Protein AF-A0A0D2KKS6-F1 (afdb_monomer)

Organism: Hypholoma sublateritium (strain FD-334 SS-4) (NCBI:txid945553)

Nearest PDB structures (foldseek):
  2f1m-assembly2_D  TM=5.477E-01  e=7.951E-01  Escherichia coli
  2f1m-assembly1_A  TM=5.487E-01  e=7.130E-01  Escherichia coli
  2f1m-assembly2_C  TM=5.222E-01  e=6.752E-01  Escherichia coli
  2f1m-assembly1_B  TM=5.532E-01  e=1.164E+00  Escherichia coli
  2d4u-assembly1_A  TM=5.082E-01  e=2.008E+00  Escherichia coli

pLDDT: mean 76.37, std 16.07, range [29.59, 94.31]

Secondary structure (DSSP, 8-state):
--HHHHHHHT-HHHHHHHHHHHHHHHHHHHHHHHHHHHHHHHHHHHHHHH--SHHHHHHHHHHHHHHHHHHHHHHHHHHHHHHHHHHHT--TT-SSS----GGG-----TTSPPPTTGGG-PPPGGGGTTSPTT--HHHHHHHHHHHHHHHHHTSS--

Mean predicted aligned error: 10.77 Å

Radius of gyration: 19.42 Å; Cα contacts (8 Å, |Δi|>4): 101; chains: 1; bounding box: 43×40×55 Å

Solvent-accessible surface area (backbone atoms only — not comparable to full-atom values): 9289 Å² total; per-residue (Å²): 119,51,62,74,60,26,68,75,68,71,37,52,69,59,51,50,54,52,44,56,52,37,52,52,51,28,52,53,22,50,51,46,24,53,49,29,41,52,54,41,52,54,52,52,53,47,42,74,74,71,60,69,64,71,72,58,44,52,55,52,50,54,52,51,49,51,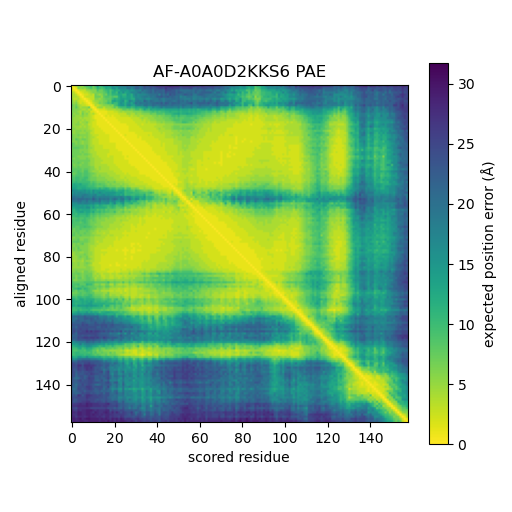37,51,48,47,31,50,53,21,48,52,51,24,54,53,32,48,56,51,36,44,44,64,67,49,61,85,83,34,91,72,72,56,88,85,55,82,93,48,80,61,71,75,66,81,88,53,82,84,52,98,71,49,88,78,64,73,66,46,70,79,80,49,66,81,58,72,85,89,60,50,80,63,57,48,48,50,52,53,48,48,54,56,48,57,56,56,63,66,74,71,68,133

Structure (mmCIF, N/CA/C/O backbone):
data_AF-A0A0D2KKS6-F1
#
_entry.id   AF-A0A0D2KKS6-F1
#
loop_
_atom_site.group_PDB
_atom_site.id
_atom_site.type_symbol
_atom_site.label_atom_id
_atom_site.label_alt_id
_atom_site.label_comp_id
_atom_site.label_asym_id
_atom_site.label_entity_id
_atom_site.label_seq_id
_atom_site.pdbx_PDB_ins_code
_atom_site.Cartn_x
_atom_site.Cartn_y
_atom_site.Cartn_z
_atom_site.occupancy
_atom_site.B_iso_or_equiv
_atom_site.auth_seq_id
_atom_site.auth_comp_id
_atom_site.auth_asym_id
_atom_site.auth_atom_id
_atom_site.pdbx_PDB_model_num
ATOM 1 N N . PHE A 1 1 ? -6.313 9.288 19.745 1.00 55.56 1 PHE A N 1
ATOM 2 C CA . PHE A 1 1 ? -7.723 9.136 20.158 1.00 55.56 1 PHE A CA 1
ATOM 3 C C . PHE A 1 1 ? -7.917 7.740 20.738 1.00 55.56 1 PHE A C 1
ATOM 5 O O . PHE A 1 1 ? -8.212 6.822 19.991 1.00 55.56 1 PHE A O 1
ATOM 12 N N . SER A 1 2 ? -7.672 7.533 22.035 1.00 64.25 2 SER A N 1
ATOM 13 C CA . SER A 1 2 ? -7.854 6.211 22.655 1.00 64.25 2 SER A CA 1
ATOM 14 C C . SER A 1 2 ? -9.285 6.036 23.176 1.00 64.25 2 SER A C 1
ATOM 16 O O . SER A 1 2 ? -9.986 7.010 23.458 1.00 64.25 2 SER A O 1
ATOM 18 N N . GLN A 1 3 ? -9.738 4.786 23.278 1.00 67.38 3 GLN A N 1
ATOM 19 C CA . GLN A 1 3 ? -11.083 4.421 23.749 1.00 67.38 3 GLN A CA 1
ATOM 20 C C . GLN A 1 3 ? -11.486 5.056 25.101 1.00 67.38 3 GLN A C 1
ATOM 22 O O . GLN A 1 3 ? -12.573 5.628 25.157 1.00 67.38 3 GLN A O 1
ATOM 27 N N . PRO A 1 4 ? -10.626 5.115 26.142 1.00 68.00 4 PRO A N 1
ATOM 28 C CA . PRO A 1 4 ? -11.002 5.690 27.441 1.00 68.00 4 PRO A CA 1
ATOM 29 C C . PRO A 1 4 ? -11.316 7.192 27.386 1.00 68.00 4 PRO A C 1
ATOM 31 O O . PRO A 1 4 ? -12.154 7.691 28.134 1.00 68.00 4 PRO A O 1
ATOM 34 N N . PHE A 1 5 ? -10.654 7.929 26.486 1.00 71.69 5 PHE A N 1
ATOM 35 C CA . PHE A 1 5 ? -10.919 9.353 26.293 1.00 71.69 5 PHE A CA 1
ATOM 36 C C . PHE A 1 5 ? -12.267 9.583 25.600 1.00 71.69 5 PHE A C 1
ATOM 38 O O . PHE A 1 5 ? -12.974 10.515 25.962 1.00 71.69 5 PHE A O 1
ATOM 45 N N . ARG A 1 6 ? -12.663 8.731 24.647 1.00 73.81 6 ARG A N 1
ATOM 46 C CA . ARG A 1 6 ? -13.936 8.892 23.921 1.00 73.81 6 ARG A CA 1
ATOM 47 C C . ARG A 1 6 ? -15.140 8.756 24.849 1.00 73.81 6 ARG A C 1
ATOM 49 O O . ARG A 1 6 ? -15.972 9.661 24.879 1.00 73.81 6 ARG A O 1
ATOM 56 N N . THR A 1 7 ? -15.133 7.730 25.695 1.00 70.56 7 THR A N 1
ATOM 57 C CA . THR A 1 7 ? -16.194 7.484 26.679 1.00 70.56 7 THR A CA 1
ATOM 58 C C . THR A 1 7 ? -16.287 8.604 27.717 1.00 70.56 7 THR A C 1
ATOM 60 O O . THR A 1 7 ? -17.381 9.014 28.092 1.00 70.56 7 THR A O 1
ATOM 63 N N . LYS A 1 8 ? -15.149 9.172 28.145 1.00 75.38 8 LYS A N 1
ATOM 64 C CA . LYS A 1 8 ? -15.126 10.291 29.104 1.00 75.38 8 LYS A CA 1
ATOM 65 C C . LYS A 1 8 ? -15.786 11.566 28.561 1.00 75.38 8 LYS A C 1
ATOM 67 O O . LYS A 1 8 ? -16.353 12.325 29.341 1.00 75.38 8 LYS A O 1
ATOM 72 N N . TYR A 1 9 ? -15.691 11.817 27.256 1.00 80.56 9 TYR A N 1
ATOM 73 C CA . TYR A 1 9 ? -16.184 13.047 26.622 1.00 80.56 9 TYR A CA 1
ATOM 74 C C . TYR A 1 9 ? -17.454 12.840 25.779 1.00 80.56 9 TYR A C 1
ATOM 76 O O . TYR A 1 9 ? -17.868 13.766 25.086 1.00 80.56 9 TYR A O 1
ATOM 84 N N . GLY A 1 10 ? -18.070 11.650 25.809 1.00 79.50 10 GLY A N 1
ATOM 85 C CA . GLY A 1 10 ? -19.245 11.331 24.986 1.00 79.50 10 GLY A CA 1
ATOM 86 C C . GLY A 1 10 ? -18.970 11.390 23.477 1.00 79.50 10 GLY A C 1
ATOM 87 O O . GLY A 1 10 ? -19.874 11.647 22.686 1.00 79.50 10 GLY A O 1
ATOM 88 N N . LEU A 1 11 ? -17.715 11.180 23.064 1.00 84.75 11 LEU A N 1
ATOM 89 C CA . LEU A 1 11 ? -17.264 11.270 21.668 1.00 84.75 11 LEU A CA 1
ATOM 90 C C . LEU A 1 11 ? -17.371 9.932 20.927 1.00 84.75 11 LEU A C 1
ATOM 92 O O . LEU A 1 11 ? -16.712 9.734 19.906 1.00 84.75 11 LEU A O 1
ATOM 96 N N . ASP A 1 12 ? -18.173 9.001 21.433 1.00 82.75 12 ASP A N 1
ATOM 97 C CA . ASP A 1 12 ? -18.270 7.647 20.889 1.00 82.75 12 ASP A CA 1
ATOM 98 C C . ASP A 1 12 ? -18.809 7.657 19.450 1.00 82.75 12 ASP A C 1
ATOM 100 O O . ASP A 1 12 ? -18.241 7.005 18.575 1.00 82.75 12 ASP A O 1
ATOM 104 N N . HIS A 1 13 ? -19.811 8.498 19.163 1.00 84.50 13 HIS A N 1
ATOM 105 C CA . HIS A 1 13 ? -20.343 8.678 17.807 1.00 84.50 13 HIS A CA 1
ATOM 106 C C . HIS A 1 13 ? -19.286 9.218 16.828 1.00 84.50 13 HIS A C 1
ATOM 108 O O . HIS A 1 13 ? -19.147 8.717 15.714 1.00 84.50 13 HIS A O 1
ATOM 114 N N . LEU A 1 14 ? -18.488 10.203 17.255 1.00 86.31 14 LEU A N 1
ATOM 115 C CA . LEU A 1 14 ? -17.387 10.731 16.444 1.00 86.31 14 LEU A CA 1
ATOM 116 C C . LEU A 1 14 ? -16.297 9.672 16.230 1.00 86.31 14 LEU A C 1
ATOM 118 O O . LEU A 1 14 ? -15.744 9.563 15.139 1.00 86.31 14 LEU A O 1
ATOM 122 N N . GLY A 1 15 ? -16.021 8.862 17.255 1.00 86.56 15 GLY A N 1
ATOM 123 C CA . GLY A 1 15 ? -15.105 7.731 17.166 1.00 86.56 15 GLY A CA 1
ATOM 124 C C . GLY A 1 15 ? -15.542 6.686 16.139 1.00 86.56 15 GLY A C 1
ATOM 125 O O . GLY A 1 15 ? -14.683 6.144 15.451 1.00 86.56 15 GLY A O 1
ATOM 126 N N . GLN A 1 16 ? -16.848 6.436 16.010 1.00 84.31 16 GLN A N 1
ATOM 127 C CA . GLN A 1 16 ? -17.387 5.517 15.006 1.00 84.31 16 GLN A CA 1
ATOM 128 C C . GLN A 1 16 ? -17.281 6.081 13.585 1.00 84.31 16 GLN A C 1
ATOM 130 O O . GLN A 1 16 ? -16.899 5.359 12.668 1.00 84.31 16 GLN A O 1
ATOM 135 N N . ILE A 1 17 ? -17.577 7.372 13.397 1.00 86.62 17 ILE A N 1
ATOM 136 C CA . ILE A 1 17 ? -17.407 8.036 12.093 1.00 86.62 17 ILE A CA 1
ATOM 137 C C . ILE A 1 17 ? -15.944 7.960 11.648 1.00 86.62 17 ILE A C 1
ATOM 139 O O . ILE A 1 17 ? -15.659 7.587 10.512 1.00 86.62 17 ILE A O 1
ATOM 143 N N . GLU A 1 18 ? -15.020 8.278 12.554 1.00 89.81 18 GLU A N 1
ATOM 144 C CA . GLU A 1 18 ? -13.586 8.208 12.281 1.00 89.81 18 GLU A CA 1
ATOM 145 C C . GLU A 1 18 ? -13.140 6.777 11.954 1.00 89.81 18 GLU A C 1
ATOM 147 O O . GLU A 1 18 ? -12.343 6.584 11.039 1.00 89.81 18 GLU A O 1
ATOM 152 N N . TYR A 1 19 ? -13.666 5.772 12.663 1.00 88.00 19 TYR A N 1
ATOM 153 C CA . TYR A 1 19 ? -13.381 4.367 12.369 1.00 88.00 19 TYR A CA 1
ATOM 154 C C .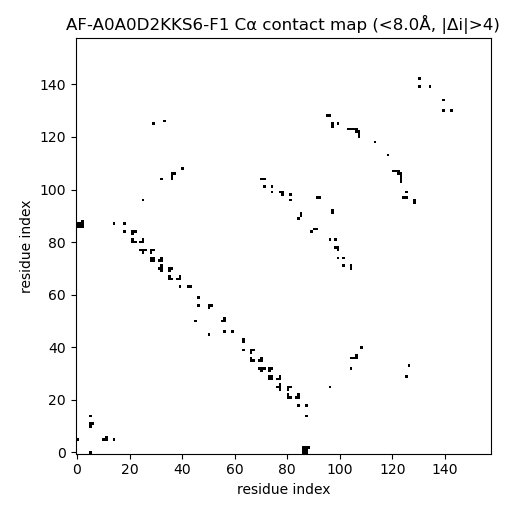 TYR A 1 19 ? -13.761 4.019 10.925 1.00 88.00 19 TYR A C 1
ATOM 156 O O . TYR A 1 19 ? -12.907 3.567 10.166 1.00 88.00 19 TYR A O 1
ATOM 164 N N . ASN A 1 20 ? -14.999 4.313 10.521 1.00 84.06 20 ASN A N 1
ATOM 165 C CA . ASN A 1 20 ? -15.494 4.007 9.175 1.00 84.06 20 ASN A CA 1
ATOM 166 C C . ASN A 1 20 ? -14.688 4.746 8.090 1.00 84.06 20 ASN A C 1
ATOM 168 O O . ASN A 1 20 ? -14.394 4.194 7.031 1.00 84.06 20 ASN A O 1
ATOM 172 N N . LEU A 1 21 ? -14.300 6.000 8.352 1.00 88.56 21 LEU A N 1
ATOM 173 C CA . LEU A 1 21 ? -13.474 6.776 7.426 1.00 88.56 21 LEU A CA 1
ATOM 174 C C . LEU A 1 21 ? -12.083 6.156 7.254 1.00 88.56 21 LEU A C 1
ATOM 176 O O . LEU A 1 21 ? -11.576 6.071 6.135 1.00 88.56 21 LEU A O 1
ATOM 180 N N . ARG A 1 22 ? -11.456 5.730 8.353 1.00 90.50 22 ARG A N 1
ATOM 181 C CA . ARG A 1 22 ? -10.127 5.109 8.319 1.00 90.50 22 ARG A CA 1
ATOM 182 C C . ARG A 1 22 ? -10.147 3.718 7.713 1.00 90.50 22 ARG A C 1
ATOM 184 O O . ARG A 1 22 ? -9.199 3.368 7.022 1.00 90.50 22 ARG A O 1
ATOM 191 N N . GLU A 1 23 ? -11.213 2.958 7.927 1.00 88.56 23 GLU A N 1
ATOM 192 C CA . GLU A 1 23 ? -11.440 1.679 7.254 1.00 88.56 23 GLU A CA 1
ATOM 193 C C . GLU A 1 23 ? -11.473 1.874 5.733 1.00 88.56 23 GLU A C 1
ATOM 195 O O . GLU A 1 23 ? -10.703 1.231 5.020 1.00 88.56 23 GLU A O 1
ATOM 200 N N . GLY A 1 24 ? -12.256 2.842 5.243 1.00 85.69 24 GLY A N 1
ATOM 201 C CA . GLY A 1 24 ? -12.272 3.207 3.823 1.00 85.69 24 GLY A CA 1
ATOM 202 C C . GLY A 1 24 ? -10.882 3.578 3.296 1.00 85.69 24 GLY A C 1
ATOM 203 O O . GLY A 1 24 ? -10.413 3.000 2.319 1.00 85.69 24 GLY A O 1
ATOM 204 N N . ARG A 1 25 ? -10.159 4.456 4.004 1.00 90.38 25 ARG A N 1
ATOM 205 C CA . ARG A 1 25 ? -8.789 4.847 3.620 1.00 90.38 25 ARG A CA 1
ATOM 206 C C . ARG A 1 25 ? -7.797 3.689 3.637 1.00 90.38 25 ARG A C 1
ATOM 208 O O . ARG A 1 25 ? -6.884 3.662 2.817 1.00 90.38 25 ARG A O 1
ATOM 215 N N . ALA A 1 26 ? -7.946 2.746 4.564 1.00 90.06 26 ALA A N 1
ATOM 216 C CA . ALA A 1 26 ? -7.113 1.555 4.611 1.00 90.06 26 ALA A CA 1
ATOM 217 C C . ALA A 1 26 ? -7.352 0.682 3.370 1.00 90.06 26 ALA A C 1
ATOM 219 O O . ALA A 1 26 ? -6.389 0.215 2.763 1.00 90.06 26 ALA A O 1
ATOM 220 N N . HIS A 1 27 ? -8.606 0.512 2.947 1.00 88.06 27 HIS A N 1
ATOM 221 C CA . HIS A 1 27 ? -8.930 -0.186 1.703 1.00 88.06 27 HIS A CA 1
ATOM 222 C C . HIS A 1 27 ? -8.394 0.539 0.464 1.00 88.06 27 HIS A C 1
ATOM 224 O O . HIS A 1 27 ? -7.750 -0.106 -0.366 1.00 88.06 27 HIS A O 1
ATOM 230 N N . ASP A 1 28 ? -8.563 1.859 0.382 1.00 88.44 28 ASP A N 1
ATOM 231 C CA . ASP A 1 28 ? -8.029 2.672 -0.718 1.00 88.44 28 ASP A CA 1
ATOM 232 C C . ASP A 1 28 ? -6.498 2.560 -0.808 1.00 88.44 28 ASP A C 1
ATOM 234 O O . ASP A 1 28 ? -5.941 2.379 -1.892 1.00 88.44 28 ASP A O 1
ATOM 238 N N . ALA A 1 29 ? -5.800 2.594 0.333 1.00 91.31 29 ALA A N 1
ATOM 239 C CA . ALA A 1 29 ? -4.349 2.424 0.385 1.00 91.31 29 ALA A CA 1
ATOM 240 C C . ALA A 1 29 ? -3.911 1.020 -0.070 1.00 91.31 29 ALA A C 1
ATOM 242 O O . ALA A 1 29 ? -2.907 0.883 -0.771 1.00 91.31 29 ALA A O 1
ATOM 243 N N . LEU A 1 30 ? -4.665 -0.034 0.270 1.00 90.50 30 LEU A N 1
ATOM 244 C CA . LEU A 1 30 ? -4.400 -1.379 -0.253 1.00 90.50 30 LEU A CA 1
ATOM 245 C C . LEU A 1 30 ? -4.603 -1.448 -1.772 1.00 90.50 30 LEU A C 1
ATOM 247 O O . LEU A 1 30 ? -3.812 -2.100 -2.458 1.00 90.50 30 LEU A O 1
ATOM 251 N N . ASP A 1 31 ? -5.620 -0.779 -2.315 1.00 87.88 31 ASP A N 1
ATOM 252 C CA . ASP A 1 31 ? -5.833 -0.694 -3.763 1.00 87.88 31 ASP A CA 1
ATOM 253 C C . ASP A 1 31 ? -4.731 0.105 -4.475 1.00 87.88 31 ASP A C 1
ATOM 255 O O . ASP A 1 31 ? -4.284 -0.298 -5.556 1.00 87.88 31 ASP A O 1
ATOM 259 N N . GLU A 1 32 ? -4.208 1.162 -3.850 1.00 90.06 32 GLU A N 1
ATOM 260 C CA . GLU A 1 32 ? -3.031 1.900 -4.327 1.00 90.06 32 GLU A CA 1
ATOM 261 C C . GLU A 1 32 ? -1.802 0.978 -4.408 1.00 90.06 32 GLU A C 1
ATOM 263 O O . GLU A 1 32 ? -1.152 0.904 -5.455 1.00 90.06 32 GLU A O 1
ATOM 268 N N . VAL A 1 33 ? -1.534 0.188 -3.359 1.00 91.38 33 VAL A N 1
ATOM 269 C CA . VAL A 1 33 ? -0.435 -0.797 -3.343 1.00 91.38 33 VAL A CA 1
ATOM 270 C C . VAL A 1 33 ? -0.599 -1.834 -4.455 1.00 91.38 33 VAL A C 1
ATOM 272 O O . VAL A 1 33 ? 0.351 -2.100 -5.198 1.00 91.38 33 VAL A O 1
ATOM 275 N N . ARG A 1 34 ? -1.798 -2.409 -4.616 1.00 89.19 34 ARG A N 1
ATOM 276 C CA . ARG A 1 34 ? -2.082 -3.384 -5.686 1.00 89.19 34 ARG A CA 1
ATOM 277 C C . ARG A 1 34 ? -1.824 -2.781 -7.065 1.00 89.19 34 ARG A C 1
ATOM 279 O O . ARG A 1 34 ? -1.190 -3.415 -7.911 1.00 89.19 34 ARG A O 1
ATOM 286 N N . THR A 1 35 ? -2.294 -1.559 -7.285 1.00 88.44 35 THR A N 1
ATOM 287 C CA . THR A 1 35 ? -2.135 -0.842 -8.554 1.00 88.44 35 THR A CA 1
ATOM 288 C C . THR A 1 35 ? -0.662 -0.563 -8.844 1.00 88.44 35 THR A C 1
ATOM 290 O O . THR A 1 35 ? -0.177 -0.900 -9.925 1.00 88.44 35 THR A O 1
ATOM 293 N N . ALA A 1 36 ? 0.092 -0.064 -7.862 1.00 90.38 36 ALA A N 1
ATOM 294 C CA . ALA A 1 36 ? 1.526 0.185 -7.994 1.00 90.38 36 ALA A CA 1
ATOM 295 C C . ALA A 1 36 ? 2.315 -1.100 -8.314 1.00 90.38 36 ALA A C 1
ATOM 297 O O . ALA A 1 36 ? 3.206 -1.089 -9.167 1.00 90.38 36 ALA A O 1
ATOM 298 N N . ILE A 1 37 ? 1.962 -2.235 -7.695 1.00 89.94 37 ILE A N 1
ATOM 299 C CA . ILE A 1 37 ? 2.581 -3.536 -7.999 1.00 89.94 37 ILE A CA 1
ATOM 300 C C . ILE A 1 37 ? 2.282 -3.977 -9.437 1.00 89.94 37 ILE A C 1
ATOM 302 O O . ILE A 1 37 ? 3.204 -4.401 -10.140 1.00 89.94 37 ILE A O 1
ATOM 306 N N . LYS A 1 38 ? 1.033 -3.852 -9.903 1.00 88.00 38 LYS A N 1
ATOM 307 C CA . LYS A 1 38 ? 0.656 -4.189 -11.288 1.00 88.00 38 LYS A CA 1
ATOM 308 C C . LYS A 1 38 ? 1.430 -3.347 -12.302 1.00 88.00 38 LYS A C 1
ATOM 310 O O . LYS A 1 38 ? 2.032 -3.902 -13.221 1.00 88.00 38 LYS A O 1
ATOM 315 N N . ILE A 1 39 ? 1.480 -2.029 -12.096 1.00 87.69 39 ILE A N 1
ATOM 316 C CA . ILE A 1 39 ? 2.211 -1.100 -12.970 1.00 87.69 39 ILE A CA 1
ATOM 317 C C . ILE A 1 39 ? 3.707 -1.436 -12.973 1.00 87.69 39 ILE A C 1
ATOM 319 O O . ILE A 1 39 ? 4.324 -1.488 -14.040 1.00 87.69 39 ILE A O 1
ATOM 323 N N . PHE A 1 40 ? 4.295 -1.719 -11.807 1.00 89.75 40 PHE A N 1
ATOM 324 C CA . PHE A 1 40 ? 5.694 -2.137 -11.698 1.00 89.75 40 PHE A CA 1
ATOM 325 C C . PHE A 1 40 ? 5.980 -3.420 -12.484 1.00 89.75 40 PHE A C 1
ATOM 327 O O . PHE A 1 40 ? 6.938 -3.457 -13.257 1.00 89.75 40 PHE A O 1
ATOM 334 N N . ASN A 1 41 ? 5.152 -4.454 -12.322 1.00 87.50 41 ASN A N 1
ATOM 335 C CA . ASN A 1 41 ? 5.328 -5.731 -13.011 1.00 87.50 41 ASN A CA 1
ATOM 336 C C . ASN A 1 41 ? 5.220 -5.573 -14.534 1.00 87.50 41 ASN A C 1
ATOM 338 O O . ASN A 1 41 ? 6.095 -6.052 -15.257 1.00 87.50 41 ASN A O 1
ATOM 342 N N . HIS A 1 42 ? 4.214 -4.834 -15.012 1.00 87.12 42 HIS A N 1
ATOM 343 C CA . HIS A 1 42 ? 4.048 -4.540 -16.436 1.00 87.12 42 HIS A CA 1
ATOM 344 C C . HIS A 1 42 ? 5.281 -3.830 -17.017 1.00 87.12 42 HIS A C 1
ATOM 346 O O . HIS A 1 42 ? 5.838 -4.258 -18.028 1.00 87.12 42 HIS A O 1
ATOM 352 N N . ASN A 1 43 ? 5.773 -2.787 -16.342 1.00 86.94 43 ASN A N 1
ATOM 353 C CA . ASN A 1 43 ? 6.948 -2.040 -16.796 1.00 86.94 43 ASN A CA 1
ATOM 354 C C . ASN A 1 43 ? 8.243 -2.854 -16.718 1.00 86.94 43 ASN A C 1
ATOM 356 O O . ASN A 1 43 ? 9.142 -2.680 -17.544 1.00 86.94 43 ASN A O 1
ATOM 360 N N . LEU A 1 44 ? 8.354 -3.759 -15.745 1.00 87.81 44 LEU A N 1
ATOM 361 C CA . LEU A 1 44 ? 9.492 -4.662 -15.636 1.00 87.81 44 LEU A CA 1
ATOM 362 C C . LEU A 1 44 ? 9.546 -5.634 -16.821 1.00 87.81 44 LEU A C 1
ATOM 364 O O . LEU A 1 44 ? 10.628 -5.872 -17.364 1.00 87.81 44 LEU A O 1
ATOM 368 N N . ASP A 1 45 ? 8.406 -6.178 -17.237 1.00 85.50 45 ASP A N 1
ATOM 369 C CA . ASP A 1 45 ? 8.329 -7.071 -18.394 1.00 85.50 45 ASP A CA 1
ATOM 370 C C . ASP A 1 45 ? 8.473 -6.316 -19.725 1.00 85.50 45 ASP A C 1
ATOM 372 O O . ASP A 1 45 ? 9.178 -6.794 -20.621 1.00 85.50 45 ASP A O 1
ATOM 376 N N . PHE A 1 46 ? 7.941 -5.092 -19.824 1.00 85.62 46 PHE A N 1
ATOM 377 C CA . PHE A 1 46 ? 8.205 -4.195 -20.953 1.00 85.62 46 PHE A CA 1
ATOM 378 C C . PHE A 1 46 ? 9.706 -3.914 -21.098 1.00 85.62 46 PHE A C 1
ATOM 380 O O . PHE A 1 46 ? 10.270 -4.074 -22.182 1.00 85.62 46 PHE A O 1
ATOM 387 N N . LYS A 1 47 ? 10.388 -3.581 -19.992 1.00 86.56 47 LYS A N 1
ATOM 388 C CA . LYS A 1 47 ? 11.839 -3.359 -19.980 1.00 86.56 47 LYS A CA 1
ATOM 389 C C . LYS A 1 47 ? 12.598 -4.573 -20.509 1.00 86.56 47 LYS A C 1
ATOM 391 O O . LYS A 1 47 ? 13.478 -4.415 -21.349 1.00 86.56 47 LYS A O 1
ATOM 396 N N . LYS A 1 48 ? 12.282 -5.771 -20.007 1.00 84.75 48 LYS A N 1
ATOM 397 C CA . LYS A 1 48 ? 12.968 -7.011 -20.410 1.00 84.75 48 LYS A CA 1
ATOM 398 C C . LYS A 1 48 ? 12.803 -7.307 -21.899 1.00 84.75 48 LYS A C 1
ATOM 400 O O . LYS A 1 48 ? 13.735 -7.826 -22.503 1.00 84.75 48 LYS A O 1
ATOM 405 N N . THR A 1 49 ? 11.636 -6.997 -22.456 1.00 85.00 49 THR A N 1
ATOM 406 C CA . THR A 1 49 ? 11.284 -7.349 -23.836 1.00 85.00 49 THR A CA 1
ATOM 407 C C . THR A 1 49 ? 11.790 -6.323 -24.851 1.00 85.00 49 THR A C 1
ATOM 409 O O . THR A 1 49 ? 12.265 -6.717 -25.909 1.00 85.00 49 THR A O 1
ATOM 412 N N . TYR A 1 50 ? 11.711 -5.023 -24.541 1.00 82.44 50 TYR A N 1
ATOM 413 C CA . TYR A 1 50 ? 11.839 -3.966 -25.556 1.00 82.44 50 TYR A CA 1
ATOM 414 C C . TYR A 1 50 ? 12.984 -2.973 -25.329 1.00 82.44 50 TYR A C 1
ATOM 416 O O . TYR A 1 50 ? 13.332 -2.223 -26.241 1.00 82.44 50 TYR A O 1
ATOM 424 N N . VAL A 1 51 ? 13.572 -2.914 -24.131 1.00 78.12 51 VAL A N 1
ATOM 425 C CA . VAL A 1 51 ? 14.582 -1.894 -23.817 1.00 78.12 51 VAL A CA 1
ATOM 426 C C . VAL A 1 51 ? 15.985 -2.447 -24.053 1.00 78.12 51 VAL A C 1
ATOM 428 O O . VAL A 1 51 ? 16.506 -3.260 -23.286 1.00 78.12 51 VAL A O 1
ATOM 431 N N . HIS A 1 52 ? 16.628 -1.955 -25.112 1.00 82.19 52 HIS A N 1
ATOM 432 C CA . HIS A 1 52 ? 18.011 -2.272 -25.468 1.00 82.19 52 HIS A CA 1
ATOM 433 C C . HIS A 1 52 ? 18.863 -0.992 -25.533 1.00 82.19 52 HIS A C 1
ATOM 435 O O . HIS A 1 52 ? 18.384 0.074 -25.915 1.00 82.19 52 HIS A O 1
ATOM 441 N N . GLY A 1 53 ? 20.141 -1.087 -25.149 1.00 78.31 53 GLY A N 1
ATOM 442 C CA . GLY A 1 53 ? 21.075 0.050 -25.121 1.00 78.31 53 GLY A CA 1
ATOM 443 C C . GLY A 1 53 ? 21.103 0.831 -23.797 1.00 78.31 53 GLY A C 1
ATOM 444 O O . GLY A 1 53 ? 20.198 0.739 -22.972 1.00 78.31 53 GLY A O 1
ATOM 445 N N . GLN A 1 54 ? 22.185 1.577 -23.555 1.00 75.38 54 GLN A N 1
ATOM 446 C CA . GLN A 1 54 ? 22.507 2.148 -22.236 1.00 75.38 54 GLN A CA 1
ATOM 447 C C . GLN A 1 54 ? 21.577 3.301 -21.808 1.00 75.38 54 GLN A C 1
ATOM 449 O O . GLN A 1 54 ? 21.053 3.280 -20.700 1.00 75.38 54 GLN A O 1
ATOM 454 N N . GLY A 1 55 ? 21.324 4.283 -22.682 1.00 80.69 55 GLY A N 1
ATOM 455 C CA . GLY A 1 55 ? 20.489 5.453 -22.362 1.00 80.69 55 GLY A CA 1
ATOM 456 C C . GLY A 1 55 ? 19.023 5.118 -22.030 1.00 80.69 55 GLY A C 1
ATOM 457 O O . GLY A 1 55 ? 18.533 5.539 -20.979 1.00 80.69 55 GLY A O 1
ATOM 458 N N . PRO A 1 56 ? 18.322 4.332 -22.873 1.00 78.88 56 PRO A N 1
ATOM 459 C CA . PRO A 1 56 ? 16.982 3.830 -22.566 1.00 78.88 56 PRO A CA 1
ATOM 460 C C . PRO A 1 56 ? 16.937 3.030 -21.258 1.00 78.88 56 PRO A C 1
ATOM 462 O O . PRO A 1 56 ? 16.022 3.215 -20.460 1.00 78.88 56 PRO A O 1
ATOM 465 N N . ASN A 1 57 ? 17.965 2.218 -20.983 1.00 82.94 57 ASN A N 1
ATOM 466 C CA . ASN A 1 57 ? 18.048 1.447 -19.744 1.00 82.94 57 ASN A CA 1
ATOM 467 C C . ASN A 1 57 ? 18.088 2.322 -18.489 1.00 82.94 57 ASN A C 1
ATOM 469 O O . ASN A 1 57 ? 17.360 2.019 -17.542 1.00 82.94 57 ASN A O 1
ATOM 473 N N . THR A 1 58 ? 18.881 3.399 -18.478 1.00 83.38 58 THR A N 1
ATOM 474 C CA . THR A 1 58 ? 18.951 4.314 -17.326 1.00 83.38 58 THR A CA 1
ATOM 475 C C . THR A 1 58 ? 17.595 4.964 -17.054 1.00 83.38 58 THR A C 1
ATOM 477 O O . THR A 1 58 ? 17.107 4.918 -15.929 1.00 83.38 58 THR A O 1
ATOM 480 N N . ARG A 1 59 ? 16.924 5.482 -18.093 1.00 82.50 59 ARG A N 1
ATOM 481 C CA . ARG A 1 59 ? 15.603 6.120 -17.946 1.00 82.50 59 ARG A CA 1
ATOM 482 C C . ARG A 1 59 ? 14.546 5.147 -17.427 1.00 82.50 59 ARG A C 1
ATOM 484 O O . ARG A 1 59 ? 13.788 5.481 -16.521 1.00 82.50 59 ARG A O 1
ATOM 491 N N . THR A 1 60 ? 14.510 3.927 -17.964 1.00 85.62 60 THR A N 1
ATOM 492 C CA . THR A 1 60 ? 13.576 2.901 -17.485 1.00 85.62 60 THR A CA 1
ATOM 493 C C . THR A 1 60 ? 13.913 2.449 -16.062 1.00 85.62 60 THR A C 1
ATOM 495 O O . THR A 1 60 ? 13.005 2.157 -15.291 1.00 85.62 60 THR A O 1
ATOM 498 N N . GLN A 1 61 ? 15.192 2.404 -15.671 1.00 87.25 61 GLN A N 1
ATOM 499 C CA . GLN A 1 61 ? 15.582 2.127 -14.283 1.00 87.25 61 GLN A CA 1
ATOM 500 C C . GLN A 1 61 ? 15.109 3.212 -13.318 1.00 87.25 61 GLN A C 1
ATOM 502 O O . GLN A 1 61 ? 14.568 2.873 -12.266 1.00 87.25 61 GLN A O 1
ATOM 507 N N . ASP A 1 62 ? 15.270 4.486 -13.673 1.00 90.44 62 ASP A N 1
ATOM 508 C CA . ASP A 1 62 ? 14.786 5.596 -12.852 1.00 90.44 62 ASP A CA 1
ATOM 509 C C . ASP A 1 62 ? 13.262 5.539 -12.690 1.00 90.44 62 ASP A C 1
ATOM 511 O O . ASP A 1 62 ? 12.761 5.675 -11.575 1.00 90.44 62 ASP A O 1
ATOM 515 N N . PHE A 1 63 ? 12.531 5.235 -13.766 1.00 89.62 63 PHE A N 1
ATOM 516 C CA . PHE A 1 63 ? 11.080 5.058 -13.709 1.00 89.62 63 PHE A CA 1
ATOM 517 C C . PHE A 1 63 ? 10.662 3.873 -12.825 1.00 89.62 63 PHE A C 1
ATOM 519 O O . PHE A 1 63 ? 9.787 4.010 -11.973 1.00 89.62 63 PHE A O 1
ATOM 526 N N . LEU A 1 64 ? 11.330 2.721 -12.953 1.00 90.56 64 LEU A N 1
ATOM 527 C CA . LEU A 1 64 ? 11.081 1.566 -12.084 1.00 90.56 64 LEU A CA 1
ATOM 528 C C . LEU A 1 64 ? 11.364 1.881 -10.611 1.00 90.56 64 LEU A C 1
ATOM 530 O O . LEU A 1 64 ? 10.667 1.357 -9.744 1.00 90.56 64 LEU A O 1
ATOM 534 N N . ARG A 1 65 ? 12.353 2.731 -10.312 1.00 92.31 65 ARG A N 1
ATOM 535 C CA . ARG A 1 65 ? 12.625 3.189 -8.943 1.00 92.31 65 ARG A CA 1
ATOM 536 C C . ARG A 1 65 ? 11.479 4.044 -8.401 1.00 92.31 65 ARG A C 1
ATOM 538 O O . ARG A 1 65 ? 11.100 3.846 -7.252 1.00 92.31 65 ARG A O 1
ATOM 545 N N . THR A 1 66 ? 10.892 4.924 -9.211 1.00 92.81 66 THR A N 1
ATOM 546 C CA . THR A 1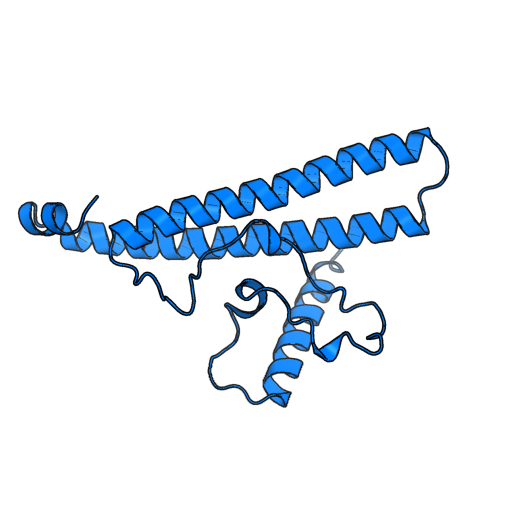 66 ? 9.684 5.674 -8.820 1.00 92.81 66 THR A CA 1
ATOM 547 C C . THR A 1 66 ? 8.542 4.725 -8.468 1.00 92.81 66 THR A C 1
ATOM 549 O O . THR A 1 66 ? 7.990 4.822 -7.380 1.00 92.81 66 THR A O 1
ATOM 552 N N . LEU A 1 67 ? 8.286 3.717 -9.304 1.00 90.62 67 LEU A N 1
ATOM 553 C CA . LEU A 1 67 ? 7.251 2.713 -9.035 1.00 90.62 67 LEU A CA 1
ATOM 554 C C . LEU A 1 67 ? 7.545 1.859 -7.788 1.00 90.62 67 LEU A C 1
ATOM 556 O O . LEU A 1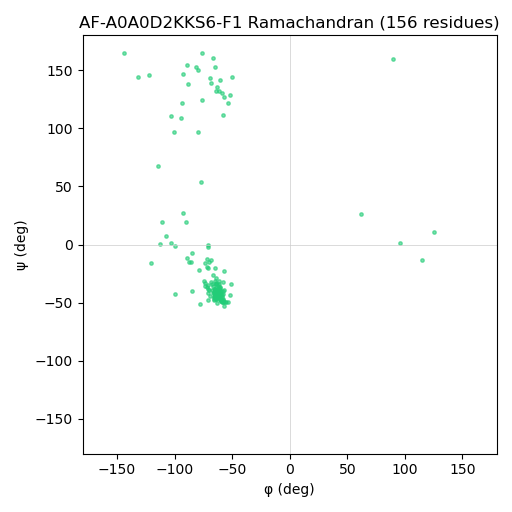 67 ? 6.628 1.365 -7.136 1.00 90.62 67 LEU A O 1
ATOM 560 N N . VAL A 1 68 ? 8.820 1.653 -7.438 1.00 91.25 68 VAL A N 1
ATOM 561 C CA . VAL A 1 68 ? 9.192 1.040 -6.152 1.00 91.25 68 VAL A CA 1
ATOM 562 C C . VAL A 1 68 ? 8.798 1.938 -4.987 1.00 91.25 68 VAL A C 1
ATOM 564 O O . VAL A 1 68 ? 8.198 1.439 -4.036 1.00 91.25 68 VAL A O 1
ATOM 567 N N . ASN A 1 69 ? 9.076 3.236 -5.079 1.00 92.75 69 ASN A N 1
ATOM 568 C CA . ASN A 1 69 ? 8.685 4.195 -4.050 1.00 92.75 69 ASN A CA 1
ATOM 569 C C . ASN A 1 69 ? 7.161 4.291 -3.918 1.00 92.75 69 ASN A C 1
ATOM 571 O O . ASN A 1 69 ? 6.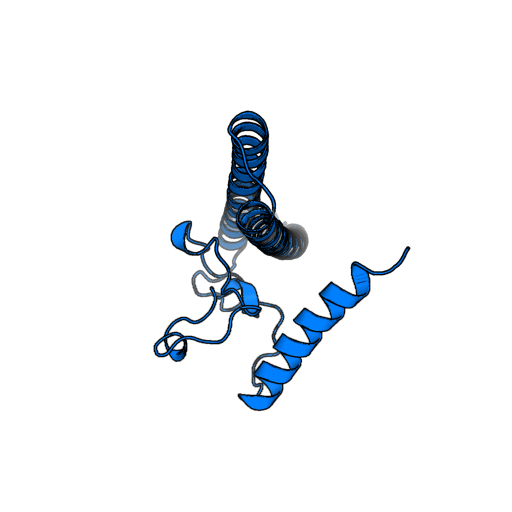670 4.339 -2.799 1.00 92.75 69 ASN A O 1
ATOM 575 N N . ASP A 1 70 ? 6.407 4.228 -5.016 1.00 90.81 70 ASP A N 1
ATOM 576 C CA . ASP A 1 70 ? 4.938 4.260 -4.974 1.00 90.81 70 ASP A CA 1
ATOM 577 C C . ASP A 1 70 ? 4.360 3.074 -4.185 1.00 90.81 70 ASP A C 1
ATOM 579 O O . ASP A 1 70 ? 3.457 3.250 -3.366 1.00 90.81 70 ASP A O 1
ATOM 583 N N . LYS A 1 71 ? 4.934 1.871 -4.348 1.00 91.62 71 LYS A N 1
ATOM 584 C CA . LYS A 1 71 ? 4.558 0.693 -3.543 1.00 91.62 71 LYS A CA 1
ATOM 585 C C . LYS A 1 71 ? 4.816 0.911 -2.052 1.00 91.62 71 LYS A C 1
ATOM 587 O O . LYS A 1 71 ? 3.973 0.550 -1.235 1.00 91.62 71 LYS A O 1
ATOM 592 N N . ILE A 1 72 ? 5.978 1.472 -1.712 1.00 91.75 72 ILE A N 1
ATOM 593 C CA . ILE A 1 72 ? 6.372 1.749 -0.323 1.00 91.75 72 ILE A CA 1
ATOM 594 C C . ILE A 1 72 ? 5.442 2.808 0.278 1.00 91.75 72 ILE A C 1
ATOM 596 O O . ILE A 1 72 ? 4.864 2.578 1.333 1.00 91.75 72 ILE A O 1
ATOM 600 N N . ASN A 1 73 ? 5.206 3.909 -0.436 1.00 92.19 73 ASN A N 1
ATOM 601 C CA . ASN A 1 73 ? 4.323 4.989 -0.000 1.00 92.19 73 ASN A CA 1
ATOM 602 C C . ASN A 1 73 ? 2.893 4.488 0.256 1.00 92.19 73 ASN A C 1
ATOM 604 O O . ASN A 1 73 ? 2.289 4.832 1.271 1.00 92.19 73 ASN A O 1
ATOM 608 N N . GLY A 1 74 ? 2.348 3.650 -0.633 1.00 91.75 74 GLY A N 1
ATOM 609 C CA . GLY A 1 74 ? 1.041 3.020 -0.425 1.00 91.75 74 GLY A CA 1
ATOM 610 C C . GLY A 1 74 ? 1.012 2.136 0.829 1.00 91.75 74 GLY A C 1
ATOM 611 O O . GLY A 1 74 ? 0.061 2.186 1.611 1.00 91.75 74 GLY A O 1
ATOM 612 N N . ALA A 1 75 ? 2.082 1.373 1.068 1.00 92.56 75 ALA A N 1
ATOM 613 C CA . ALA A 1 75 ? 2.200 0.516 2.243 1.00 92.56 75 ALA A CA 1
ATOM 614 C C . ALA A 1 75 ? 2.296 1.326 3.548 1.00 92.56 75 ALA A C 1
ATOM 616 O O . ALA A 1 75 ? 1.634 0.995 4.531 1.00 92.56 75 ALA A O 1
ATOM 617 N N . GLU A 1 76 ? 3.057 2.419 3.553 1.00 93.06 76 GLU A N 1
ATOM 618 C CA . GLU A 1 76 ? 3.182 3.329 4.696 1.00 93.06 76 GLU A CA 1
ATOM 619 C C . GLU A 1 76 ? 1.858 4.029 5.030 1.00 93.06 76 GLU A C 1
ATOM 621 O O . GLU A 1 76 ? 1.485 4.129 6.207 1.00 93.06 76 GLU A O 1
ATOM 626 N N . LYS A 1 77 ? 1.105 4.466 4.009 1.00 93.19 77 LYS A N 1
ATOM 627 C CA . LYS A 1 77 ? -0.257 5.000 4.184 1.00 93.19 77 LYS A CA 1
ATOM 628 C C . LYS A 1 77 ? -1.154 3.968 4.862 1.00 93.19 77 LYS A C 1
ATOM 630 O O . LYS A 1 77 ? -1.773 4.274 5.881 1.00 93.19 77 LYS A O 1
ATOM 635 N N . TYR A 1 78 ? -1.158 2.735 4.355 1.00 94.31 78 TYR A N 1
ATOM 636 C CA . TYR A 1 78 ? -1.929 1.641 4.940 1.00 94.31 78 TYR A CA 1
ATOM 637 C C . TYR A 1 78 ? -1.549 1.381 6.405 1.00 94.31 78 TYR A C 1
ATOM 639 O O . TYR A 1 78 ? -2.419 1.336 7.274 1.00 94.31 78 TYR A O 1
ATOM 647 N N . GLN A 1 79 ? -0.253 1.261 6.707 1.00 92.38 79 GLN A N 1
ATOM 648 C CA . GLN A 1 79 ? 0.223 1.030 8.074 1.00 92.38 79 GLN A CA 1
ATOM 649 C C . GLN A 1 79 ? -0.173 2.171 9.021 1.00 92.38 79 GLN A C 1
ATOM 651 O O . GLN A 1 79 ? -0.489 1.926 10.188 1.00 92.38 79 GLN A O 1
ATOM 656 N N . THR A 1 80 ? -0.169 3.413 8.537 1.00 93.25 80 THR A N 1
ATOM 657 C CA . THR A 1 80 ? -0.583 4.586 9.317 1.00 93.25 80 THR A CA 1
ATOM 658 C C . THR A 1 80 ? -2.068 4.522 9.664 1.00 93.25 80 THR A C 1
ATOM 660 O O . THR A 1 80 ? -2.435 4.696 10.830 1.00 93.25 80 THR A O 1
ATOM 663 N N . GLU A 1 81 ? -2.918 4.207 8.687 1.00 92.00 81 GLU A N 1
ATOM 664 C CA . GLU A 1 81 ? -4.357 4.061 8.919 1.00 92.00 81 GLU A CA 1
ATOM 665 C C . GLU A 1 81 ? -4.671 2.851 9.805 1.00 92.00 81 GLU A C 1
ATOM 667 O O . GLU A 1 81 ? -5.458 2.969 10.745 1.00 92.00 81 GLU A O 1
ATOM 672 N N . ARG A 1 82 ? -3.969 1.724 9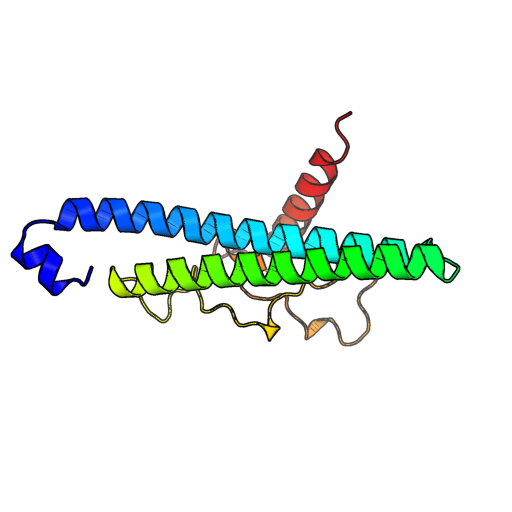.623 1.00 92.38 82 ARG A N 1
ATOM 673 C CA . ARG A 1 82 ? -4.095 0.545 10.492 1.00 92.38 82 ARG A CA 1
ATOM 674 C C . ARG A 1 82 ? -3.725 0.859 11.941 1.00 92.38 82 ARG A C 1
ATOM 676 O O . ARG A 1 82 ? -4.473 0.502 12.845 1.00 92.38 82 ARG A O 1
ATOM 683 N N . LYS A 1 83 ? -2.621 1.572 12.193 1.00 92.50 83 LYS A N 1
ATOM 684 C CA . LYS A 1 83 ? -2.238 2.008 13.554 1.00 92.50 83 LYS A CA 1
ATOM 685 C C . LYS A 1 83 ? -3.327 2.855 14.211 1.00 92.50 83 LYS A C 1
ATOM 687 O O . LYS A 1 83 ? -3.595 2.705 15.403 1.00 92.50 83 LYS A O 1
ATOM 692 N N . ALA A 1 84 ? -3.962 3.736 13.445 1.00 90.56 84 ALA A N 1
ATOM 693 C CA . ALA A 1 84 ? -5.059 4.543 13.951 1.00 90.56 84 ALA A CA 1
ATOM 694 C C . ALA A 1 84 ? -6.332 3.714 14.197 1.00 90.56 84 ALA A C 1
ATOM 696 O O . ALA A 1 84 ? -6.980 3.910 15.224 1.00 90.56 84 ALA A O 1
ATOM 697 N N . LEU A 1 85 ? -6.648 2.747 13.332 1.00 90.38 85 LEU A N 1
ATOM 698 C CA . LEU A 1 85 ? -7.740 1.791 13.536 1.00 90.38 85 LEU A CA 1
ATOM 699 C C . LEU A 1 85 ? -7.532 0.934 14.793 1.00 90.38 85 LEU A C 1
ATOM 701 O O . LEU A 1 85 ? -8.461 0.799 15.588 1.00 90.38 85 LEU A O 1
ATOM 705 N N . LEU A 1 86 ? -6.312 0.445 15.046 1.00 91.12 86 LEU A N 1
ATOM 706 C CA . LEU A 1 86 ? -5.966 -0.270 16.285 1.00 91.12 86 LEU A CA 1
ATOM 707 C C . LEU A 1 86 ? -6.232 0.600 17.524 1.00 91.12 86 LEU A C 1
ATOM 709 O O . LEU A 1 86 ? -6.834 0.146 18.493 1.00 91.12 86 LEU A O 1
ATOM 713 N N . ALA A 1 87 ? -5.871 1.888 17.478 1.00 88.50 87 ALA A N 1
ATOM 714 C CA . ALA A 1 87 ? -6.172 2.825 18.565 1.00 88.50 87 ALA A CA 1
ATOM 715 C C . ALA A 1 87 ? -7.682 3.099 18.736 1.00 88.50 87 ALA A C 1
ATOM 717 O O . ALA A 1 87 ? -8.132 3.454 19.835 1.00 88.50 87 ALA A O 1
ATOM 718 N N . LEU A 1 88 ? -8.460 2.948 17.658 1.00 86.62 88 LEU A N 1
ATOM 719 C CA . LEU A 1 88 ? -9.909 3.123 17.655 1.00 86.62 88 LEU A CA 1
ATOM 720 C C . LEU A 1 88 ? -10.683 1.866 18.073 1.00 86.62 88 LEU A C 1
ATOM 722 O O . LEU A 1 88 ? -11.844 2.024 18.460 1.00 86.62 88 LEU A O 1
ATOM 726 N N . GLY A 1 89 ? -10.046 0.693 18.100 1.00 86.00 89 GLY A N 1
ATOM 727 C CA . GLY A 1 89 ? -10.630 -0.563 18.583 1.00 86.00 89 GLY A CA 1
ATOM 728 C C . GLY A 1 89 ? -10.587 -1.731 17.593 1.00 86.00 89 GLY A C 1
ATOM 729 O O . GLY A 1 89 ? -11.245 -2.735 17.851 1.00 86.00 89 GLY A O 1
ATOM 730 N N . LEU A 1 90 ? -9.850 -1.623 16.480 1.00 85.81 90 LEU A N 1
ATOM 731 C CA . LEU A 1 90 ? -9.623 -2.753 15.573 1.00 85.81 90 LEU A CA 1
ATOM 732 C C . LEU A 1 90 ? -8.876 -3.881 16.318 1.00 85.81 90 LEU A C 1
ATOM 734 O O . LEU A 1 90 ? -7.862 -3.596 16.966 1.00 85.81 90 LEU A O 1
ATOM 738 N N . PRO A 1 91 ? -9.327 -5.144 16.226 1.00 85.75 91 PRO A N 1
ATOM 739 C CA . PRO A 1 91 ? -8.577 -6.284 16.741 1.00 85.75 91 PRO A CA 1
ATOM 740 C C . PRO A 1 91 ? -7.213 -6.414 16.051 1.00 85.75 91 PRO A C 1
ATOM 742 O O . PRO A 1 91 ? -7.095 -6.223 14.843 1.00 85.75 91 PRO A O 1
ATOM 745 N N . GLU A 1 92 ? -6.171 -6.784 16.796 1.00 84.62 92 GLU A N 1
ATOM 746 C CA . GLU A 1 92 ? -4.833 -6.959 16.210 1.00 84.62 92 GLU A CA 1
ATOM 747 C C . GLU A 1 92 ? -4.794 -8.096 15.172 1.00 84.62 92 GLU A C 1
ATOM 749 O O . GLU A 1 92 ? -4.131 -7.965 14.140 1.00 84.62 92 GLU A O 1
ATOM 754 N N . ASP A 1 93 ? -5.593 -9.143 15.401 1.00 82.81 93 ASP A N 1
ATOM 755 C CA . ASP A 1 93 ? -5.744 -10.325 14.544 1.00 82.81 93 ASP A CA 1
ATOM 756 C C . ASP A 1 93 ? -6.896 -10.206 13.527 1.00 82.81 93 ASP A C 1
ATOM 758 O O . ASP A 1 93 ? -7.484 -11.210 13.115 1.00 82.81 93 ASP A O 1
ATOM 762 N N . ASP A 1 94 ? -7.252 -8.985 13.118 1.00 81.44 94 ASP A N 1
ATOM 763 C CA . ASP A 1 94 ? -8.322 -8.781 12.142 1.00 81.44 94 ASP A CA 1
ATOM 764 C C . ASP A 1 94 ? -8.042 -9.539 10.817 1.00 81.44 94 ASP A C 1
ATOM 766 O O . ASP A 1 94 ? -6.964 -9.396 10.225 1.00 81.44 94 ASP A O 1
ATOM 770 N N . PRO A 1 95 ? -8.983 -10.372 10.323 1.00 76.50 95 PRO A N 1
ATOM 771 C CA . PRO A 1 95 ? -8.759 -11.193 9.135 1.00 76.50 95 PRO A CA 1
ATOM 772 C C . PRO A 1 95 ? -8.773 -10.394 7.823 1.00 76.50 95 PRO A C 1
ATOM 774 O O . PRO A 1 95 ? -8.307 -10.920 6.805 1.00 76.50 95 PRO A O 1
ATOM 777 N N . VAL A 1 96 ? -9.293 -9.165 7.831 1.00 80.38 96 VAL A N 1
ATOM 778 C CA . VAL A 1 96 ? -9.469 -8.288 6.665 1.00 80.38 96 VAL A CA 1
ATOM 779 C C . VAL A 1 96 ? -8.352 -7.248 6.596 1.00 80.38 96 VAL A C 1
ATOM 781 O O . VAL A 1 96 ? -7.802 -7.021 5.520 1.00 80.38 96 VAL A O 1
ATOM 784 N N . LEU A 1 97 ? -7.971 -6.652 7.726 1.00 84.44 97 LEU A N 1
ATOM 785 C CA . LEU A 1 97 ? -6.963 -5.595 7.839 1.00 84.44 97 LEU A CA 1
ATOM 786 C C . LEU A 1 97 ? -5.737 -6.078 8.630 1.00 84.44 97 LEU A C 1
ATOM 788 O O . LEU A 1 97 ? -5.428 -5.615 9.734 1.00 84.44 97 LEU A O 1
ATOM 792 N N . LYS A 1 98 ? -5.015 -7.023 8.025 1.00 87.81 98 LYS A N 1
ATOM 793 C CA . LYS A 1 98 ? -3.806 -7.630 8.596 1.00 87.81 98 LYS A CA 1
ATOM 794 C C . LYS A 1 98 ? -2.593 -6.709 8.499 1.00 87.81 98 LYS A C 1
ATOM 796 O O . LYS A 1 98 ? -2.553 -5.749 7.743 1.00 87.81 98 LYS A O 1
ATOM 801 N N . ASP A 1 99 ? -1.554 -7.028 9.259 1.00 88.06 99 ASP A N 1
ATOM 802 C CA . ASP A 1 99 ? -0.286 -6.313 9.157 1.00 88.06 99 ASP A CA 1
ATOM 803 C C . ASP A 1 99 ? 0.364 -6.499 7.770 1.00 88.06 99 ASP A C 1
ATOM 805 O O . ASP A 1 99 ? 0.454 -7.621 7.254 1.00 88.06 99 ASP A O 1
ATOM 809 N N . LEU A 1 100 ? 0.808 -5.393 7.163 1.00 87.12 100 LEU A N 1
ATOM 810 C CA . LEU A 1 100 ? 1.448 -5.382 5.846 1.00 87.12 100 LEU A CA 1
ATOM 811 C C . LEU A 1 100 ? 2.956 -5.222 6.017 1.00 87.12 100 LEU A C 1
ATOM 813 O O . LEU A 1 100 ? 3.435 -4.151 6.389 1.00 87.12 100 LEU A O 1
ATOM 817 N N . ARG A 1 101 ? 3.701 -6.286 5.718 1.00 81.62 101 ARG A N 1
ATOM 818 C CA . ARG A 1 101 ? 5.166 -6.307 5.815 1.00 81.62 101 ARG A CA 1
ATOM 819 C C . ARG A 1 101 ? 5.800 -5.931 4.480 1.00 81.62 101 ARG A C 1
ATOM 821 O O . ARG A 1 101 ? 5.313 -6.337 3.429 1.00 81.62 101 ARG A O 1
ATOM 828 N N . ASP A 1 102 ? 6.949 -5.265 4.508 1.00 76.88 102 ASP A N 1
ATOM 829 C CA . ASP A 1 102 ? 7.648 -4.818 3.290 1.00 76.88 102 ASP A CA 1
ATOM 830 C C . ASP A 1 102 ? 7.993 -5.971 2.331 1.00 76.88 102 ASP A C 1
ATOM 832 O O . ASP A 1 102 ? 7.958 -5.828 1.109 1.00 76.88 102 ASP A O 1
ATOM 836 N N . ASN A 1 103 ? 8.260 -7.164 2.873 1.00 79.50 103 ASN A N 1
ATOM 837 C CA . ASN A 1 103 ? 8.536 -8.365 2.082 1.00 79.50 103 ASN A CA 1
ATOM 838 C C . ASN A 1 103 ? 7.304 -8.930 1.345 1.00 79.50 103 ASN A C 1
ATOM 840 O O . ASN A 1 103 ? 7.428 -9.915 0.616 1.00 79.50 103 ASN A O 1
ATOM 844 N N . GLN A 1 104 ? 6.129 -8.326 1.525 1.00 81.62 104 GLN A N 1
ATOM 845 C CA . GLN A 1 104 ? 4.878 -8.690 0.865 1.00 81.62 104 GLN A CA 1
ATOM 846 C C . GLN A 1 104 ? 4.551 -7.777 -0.327 1.00 81.62 104 GLN A C 1
ATOM 848 O O . GLN A 1 104 ? 3.566 -8.032 -1.007 1.00 81.62 104 GLN A O 1
ATOM 853 N N . LEU A 1 105 ? 5.359 -6.754 -0.642 1.00 85.12 105 LEU A N 1
ATOM 854 C CA . LEU A 1 105 ? 5.091 -5.796 -1.734 1.00 85.12 105 LEU A CA 1
ATOM 855 C C . LEU A 1 105 ? 5.401 -6.352 -3.137 1.00 85.12 105 LEU A C 1
ATOM 857 O O . LEU A 1 105 ? 6.156 -5.770 -3.926 1.00 85.12 105 LEU A O 1
ATOM 861 N N . TRP A 1 106 ? 4.818 -7.503 -3.451 1.00 82.75 106 TRP A N 1
ATOM 862 C CA . TRP A 1 106 ? 4.944 -8.201 -4.723 1.00 82.75 106 TRP A CA 1
ATOM 863 C C . TRP A 1 106 ? 3.623 -8.884 -5.103 1.00 82.75 106 TRP A C 1
ATOM 865 O O . TRP A 1 106 ? 2.710 -9.028 -4.291 1.00 82.75 106 TRP A O 1
ATOM 875 N N . ALA A 1 107 ? 3.521 -9.279 -6.369 1.00 81.50 107 ALA A N 1
ATOM 876 C CA . ALA A 1 107 ? 2.442 -10.113 -6.884 1.00 81.50 107 ALA A CA 1
ATOM 877 C C . ALA A 1 107 ? 3.050 -11.244 -7.694 1.00 81.50 107 ALA A C 1
ATOM 879 O O . ALA A 1 107 ? 4.060 -11.041 -8.386 1.00 81.50 107 ALA A O 1
ATOM 880 N N . LYS A 1 108 ? 2.436 -12.419 -7.623 1.00 72.62 108 LYS A N 1
ATOM 881 C CA . LYS A 1 108 ? 2.729 -13.510 -8.532 1.00 72.62 108 LYS A CA 1
ATOM 882 C C . LYS A 1 108 ? 2.362 -13.081 -9.942 1.00 72.62 108 LYS A C 1
ATOM 884 O O . LYS A 1 108 ? 1.317 -12.493 -10.204 1.00 72.62 108 LYS A O 1
ATOM 889 N N . ASP A 1 109 ? 3.256 -13.383 -10.865 1.00 67.06 109 ASP A N 1
ATOM 890 C CA . ASP A 1 109 ? 3.014 -13.118 -12.266 1.00 67.06 109 ASP A CA 1
ATOM 891 C C . ASP A 1 109 ? 2.123 -14.217 -12.851 1.00 67.06 109 ASP A C 1
ATOM 893 O O . ASP A 1 109 ? 2.601 -15.297 -13.202 1.00 67.06 109 ASP A O 1
ATOM 897 N N . ALA A 1 110 ? 0.820 -13.944 -12.918 1.00 61.38 110 ALA A N 1
ATOM 898 C CA . ALA A 1 110 ? -0.173 -14.867 -13.461 1.00 61.38 110 ALA A CA 1
ATOM 899 C C . ALA A 1 110 ? -0.065 -15.048 -14.987 1.00 61.38 110 ALA A C 1
ATOM 901 O O . ALA A 1 110 ? -0.640 -15.990 -15.528 1.00 61.38 110 ALA A O 1
ATOM 902 N N . SER A 1 111 ? 0.667 -14.169 -15.686 1.00 55.16 111 SER A N 1
ATOM 903 C CA . SER A 1 111 ? 0.845 -14.251 -17.142 1.00 55.16 111 SER A CA 1
ATOM 904 C C . SER A 1 111 ? 1.875 -15.305 -17.558 1.00 55.16 111 SER A C 1
ATOM 906 O O . SER A 1 111 ? 1.851 -15.797 -18.688 1.00 55.16 111 SER A O 1
ATOM 908 N N . LYS A 1 112 ? 2.782 -15.684 -16.648 1.00 59.84 112 LYS A N 1
ATOM 909 C CA . LYS A 1 112 ? 3.807 -16.697 -16.908 1.00 59.84 112 LYS A CA 1
ATOM 910 C C . LYS A 1 112 ? 3.262 -18.096 -16.581 1.00 59.84 112 LYS A C 1
ATOM 912 O O . LYS A 1 112 ? 2.611 -18.271 -15.551 1.00 59.84 112 LYS A O 1
ATOM 917 N N . PRO A 1 113 ? 3.547 -19.118 -17.413 1.00 56.19 113 PRO A N 1
ATOM 918 C CA . PRO A 1 113 ? 3.114 -20.481 -17.130 1.00 56.19 113 PRO A CA 1
ATOM 919 C C . PRO A 1 113 ? 3.692 -20.941 -15.789 1.00 56.19 113 PRO A C 1
ATOM 921 O O . PRO A 1 113 ? 4.895 -20.794 -15.546 1.00 56.19 113 PRO A O 1
ATOM 924 N N . ALA A 1 114 ? 2.825 -21.485 -14.929 1.00 58.44 114 ALA A N 1
ATOM 925 C CA . ALA A 1 114 ? 3.200 -21.959 -13.603 1.00 58.44 114 ALA A CA 1
ATOM 926 C C . ALA A 1 114 ? 4.366 -22.949 -13.709 1.00 58.44 114 ALA A C 1
ATOM 928 O O . ALA A 1 114 ? 4.276 -23.971 -14.397 1.00 58.44 114 ALA A O 1
ATOM 929 N N . ARG A 1 115 ? 5.477 -22.648 -13.036 1.00 59.03 115 ARG A N 1
ATOM 930 C CA . ARG A 1 115 ? 6.630 -23.549 -12.981 1.00 59.03 115 ARG A CA 1
ATOM 931 C C . ARG A 1 115 ? 6.385 -24.625 -11.928 1.00 59.03 115 ARG A C 1
ATOM 933 O O . ARG A 1 115 ? 5.683 -24.410 -10.940 1.00 59.03 115 ARG A O 1
ATOM 940 N N . LEU A 1 116 ? 6.996 -25.794 -12.111 1.00 47.50 116 LEU A N 1
ATOM 941 C CA . LEU A 1 116 ? 6.959 -26.867 -11.117 1.00 47.50 116 LEU A CA 1
ATOM 942 C C . LEU A 1 116 ? 7.533 -26.342 -9.782 1.00 47.50 116 LEU A C 1
ATOM 944 O O . LEU A 1 116 ? 8.714 -26.014 -9.705 1.00 47.50 116 LEU A O 1
ATOM 948 N N . GLY A 1 117 ? 6.680 -26.206 -8.758 1.00 57.44 117 GLY A N 1
ATOM 949 C CA . GLY A 1 117 ? 7.007 -25.586 -7.462 1.00 57.44 117 GLY A CA 1
ATOM 950 C C . GLY A 1 117 ? 6.253 -24.282 -7.146 1.00 57.44 117 GLY A C 1
ATOM 951 O O . GLY A 1 117 ? 6.204 -23.886 -5.981 1.00 57.44 117 GLY A O 1
ATOM 952 N N . ASP A 1 118 ? 5.593 -23.658 -8.129 1.00 57.19 118 ASP A N 1
ATOM 953 C CA . ASP A 1 118 ? 4.806 -22.428 -7.929 1.00 57.19 118 ASP A CA 1
ATOM 954 C C . ASP A 1 118 ? 3.494 -22.652 -7.167 1.00 57.19 118 ASP A C 1
ATOM 956 O O . ASP A 1 118 ? 2.889 -21.685 -6.706 1.00 57.19 118 ASP A O 1
ATOM 960 N N . SER A 1 119 ? 3.052 -23.900 -6.986 1.00 55.38 119 SER A N 1
ATOM 961 C CA . SER A 1 119 ? 1.873 -24.229 -6.172 1.00 55.38 119 SER A CA 1
ATOM 962 C C . SER A 1 119 ? 2.053 -23.902 -4.687 1.00 55.38 119 SER A C 1
ATOM 964 O O . SER A 1 119 ? 1.063 -23.752 -3.985 1.00 55.38 119 SER A O 1
ATOM 966 N N . ARG A 1 120 ? 3.299 -23.766 -4.205 1.00 54.09 120 ARG A N 1
ATOM 967 C CA . ARG A 1 120 ? 3.603 -23.401 -2.809 1.00 54.09 120 ARG A CA 1
ATOM 968 C C . ARG A 1 120 ? 3.698 -21.894 -2.558 1.00 54.09 120 ARG A C 1
ATOM 970 O O . ARG A 1 120 ? 3.784 -21.493 -1.403 1.00 54.09 120 ARG A O 1
ATOM 977 N N . LYS A 1 121 ? 3.740 -21.062 -3.605 1.00 62.78 121 LYS A N 1
ATOM 978 C CA . LYS A 1 121 ? 3.800 -19.599 -3.475 1.00 62.78 121 LYS A CA 1
ATOM 979 C C . LYS A 1 121 ? 2.411 -19.020 -3.714 1.00 62.78 121 LYS A C 1
ATOM 981 O O . LYS A 1 121 ? 1.999 -18.852 -4.867 1.00 62.78 121 LYS A O 1
ATOM 986 N N . GLU A 1 122 ? 1.708 -18.777 -2.616 1.00 69.00 122 GLU A N 1
ATOM 987 C CA . GLU A 1 122 ? 0.466 -18.006 -2.583 1.00 69.00 122 GLU A CA 1
ATOM 988 C C . GLU A 1 122 ? 0.780 -16.509 -2.607 1.00 69.00 122 GLU A C 1
ATOM 990 O O . GLU A 1 122 ? 1.844 -16.078 -2.145 1.00 69.00 122 GLU A O 1
ATOM 995 N N . ASP A 1 123 ? -0.133 -15.730 -3.182 1.00 76.25 123 ASP A N 1
ATOM 996 C CA . ASP A 1 123 ? -0.027 -14.280 -3.163 1.00 76.25 123 ASP A CA 1
ATOM 997 C C . ASP A 1 123 ? -0.148 -13.743 -1.730 1.00 76.25 123 ASP A C 1
ATOM 999 O O . ASP A 1 123 ? -0.779 -14.358 -0.864 1.00 76.25 123 ASP A O 1
ATOM 1003 N N . PRO A 1 124 ? 0.451 -12.577 -1.448 1.00 83.62 124 PRO A N 1
ATOM 1004 C CA . PRO A 1 124 ? 0.215 -11.882 -0.196 1.00 83.62 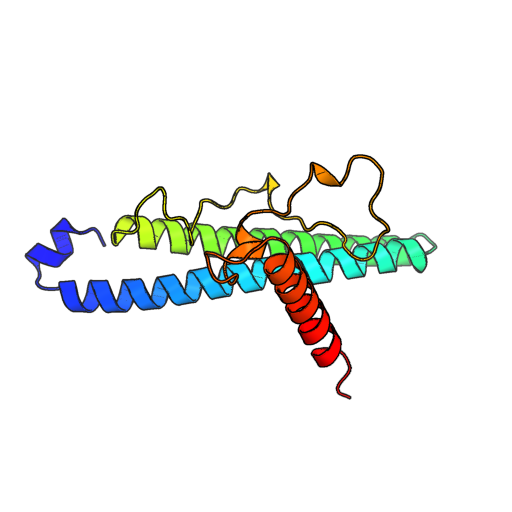124 PRO A CA 1
ATOM 1005 C C . PRO A 1 124 ? -1.277 -11.717 0.129 1.00 83.62 124 PRO A C 1
ATOM 1007 O O . PRO A 1 124 ? -2.097 -11.446 -0.747 1.00 83.62 124 PRO A O 1
ATOM 1010 N N . TRP A 1 125 ? -1.623 -11.800 1.417 1.00 84.12 125 TRP A N 1
ATOM 1011 C CA . TRP A 1 125 ? -3.010 -11.784 1.904 1.00 84.12 125 TRP A CA 1
ATOM 1012 C C . TRP A 1 125 ? -3.847 -10.615 1.364 1.00 84.12 125 TRP A C 1
ATOM 1014 O O . TRP A 1 125 ? -5.044 -10.778 1.127 1.00 84.12 125 TRP A O 1
ATOM 1024 N N . PHE A 1 126 ? -3.227 -9.449 1.143 1.00 83.62 126 PHE A N 1
ATOM 1025 C CA . PHE A 1 126 ? -3.928 -8.252 0.696 1.00 83.62 126 PHE A CA 1
ATOM 1026 C C . PHE A 1 126 ? -4.453 -8.365 -0.733 1.00 83.62 126 PHE A C 1
ATOM 1028 O O . PHE A 1 126 ? -5.297 -7.564 -1.111 1.00 83.62 126 PHE A O 1
ATOM 1035 N N . TRP A 1 127 ? -4.042 -9.354 -1.524 1.00 82.44 127 TRP A N 1
ATOM 1036 C CA . TRP A 1 127 ? -4.667 -9.650 -2.816 1.00 82.44 127 TRP A CA 1
ATOM 1037 C C . TRP A 1 127 ? -6.059 -10.280 -2.668 1.00 82.44 127 TRP A C 1
ATOM 1039 O O . TRP A 1 127 ? -6.879 -10.188 -3.578 1.00 82.44 127 TRP A O 1
ATOM 1049 N N . HIS A 1 128 ? -6.371 -10.838 -1.495 1.00 74.88 128 HIS A N 1
ATOM 1050 C CA . HIS A 1 128 ? -7.615 -11.564 -1.232 1.00 74.88 128 HIS A CA 1
ATOM 1051 C C . HIS A 1 128 ? -8.658 -10.765 -0.432 1.00 74.88 128 HIS A C 1
ATOM 1053 O O . HIS A 1 128 ? -9.740 -11.279 -0.173 1.00 74.88 128 HIS A O 1
ATOM 1059 N N . VAL A 1 129 ? -8.390 -9.504 -0.071 1.00 64.62 129 VAL A N 1
ATOM 1060 C CA . VAL A 1 129 ? -9.229 -8.691 0.852 1.00 64.62 129 VAL A CA 1
ATOM 1061 C C . VAL A 1 129 ? -10.583 -8.246 0.258 1.00 64.62 129 VAL A C 1
ATOM 1063 O O . VAL A 1 129 ? -11.381 -7.621 0.936 1.00 64.62 129 VAL A O 1
ATOM 1066 N N . GLY A 1 130 ? -10.900 -8.603 -0.989 1.00 54.75 130 GLY A N 1
ATOM 1067 C CA . GLY A 1 130 ? -12.249 -8.448 -1.567 1.00 54.75 130 GLY A CA 1
ATOM 1068 C C . GLY A 1 130 ? -12.954 -9.772 -1.860 1.00 54.75 130 GLY A C 1
ATOM 1069 O O . GLY A 1 130 ? -14.059 -9.769 -2.398 1.00 54.75 130 GLY A O 1
ATOM 1070 N N . ARG A 1 131 ? -12.303 -10.902 -1.572 1.00 52.22 131 ARG A N 1
ATOM 1071 C CA . ARG A 1 131 ? -12.835 -12.225 -1.872 1.00 52.22 131 ARG A CA 1
ATOM 1072 C C . ARG A 1 131 ? -13.924 -12.554 -0.843 1.00 52.22 131 ARG A C 1
ATOM 1074 O O . ARG A 1 131 ? -13.619 -12.536 0.351 1.00 52.22 131 ARG A O 1
ATOM 1081 N N . PRO A 1 132 ? -15.159 -12.885 -1.260 1.00 48.19 132 PRO A N 1
ATOM 1082 C CA . PRO A 1 132 ? -16.174 -13.388 -0.342 1.00 48.19 132 PRO A CA 1
ATOM 1083 C C . PRO A 1 132 ? -15.609 -14.565 0.464 1.00 48.19 132 PRO A C 1
ATOM 1085 O O . PRO A 1 132 ? -15.024 -15.494 -0.105 1.00 48.19 132 PRO A O 1
ATOM 1088 N N . SER A 1 133 ? -15.721 -14.522 1.793 1.00 42.56 133 SER A N 1
ATOM 1089 C CA . SER A 1 133 ? -15.293 -15.655 2.6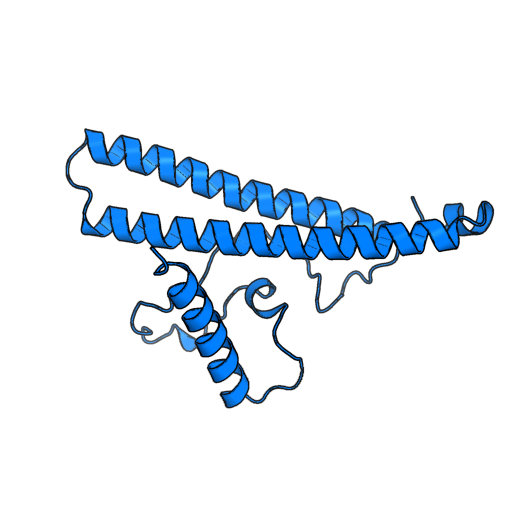16 1.00 42.56 133 SER A CA 1
ATOM 1090 C C . SER A 1 133 ? -16.246 -16.839 2.388 1.00 42.56 133 SER A C 1
ATOM 1092 O O . SER A 1 133 ? -17.440 -16.651 2.171 1.00 42.56 133 SER A O 1
ATOM 1094 N N . GLY A 1 134 ? -15.714 -18.067 2.378 1.00 54.38 134 GLY A N 1
ATOM 1095 C CA . GLY A 1 134 ? -16.510 -19.290 2.186 1.00 54.38 134 GLY A CA 1
ATOM 1096 C C . GLY A 1 134 ? -16.584 -19.844 0.757 1.00 54.38 134 GLY A C 1
ATOM 1097 O O . GLY A 1 134 ? -17.216 -20.876 0.559 1.00 54.38 134 GLY A O 1
ATOM 1098 N N . LEU A 1 135 ? -15.912 -19.227 -0.221 1.00 57.06 135 LEU A N 1
ATOM 1099 C CA . LEU A 1 135 ? -15.853 -19.756 -1.588 1.00 57.06 135 LEU A CA 1
ATOM 1100 C C . LEU A 1 135 ? -15.045 -21.060 -1.672 1.00 57.06 135 LEU A C 1
ATOM 1102 O O . LEU A 1 135 ? -13.963 -21.191 -1.084 1.00 57.06 135 LEU A O 1
ATOM 1106 N N . THR A 1 136 ? -15.546 -22.012 -2.451 1.00 66.06 136 THR A N 1
ATOM 1107 C CA . THR A 1 136 ? -14.831 -23.235 -2.827 1.00 66.06 136 THR A CA 1
ATOM 1108 C C . THR A 1 136 ? -13.631 -22.915 -3.717 1.00 66.06 136 THR A C 1
ATOM 1110 O O . THR A 1 136 ? -13.567 -21.872 -4.360 1.00 66.06 136 THR A O 1
ATOM 1113 N N . GLU A 1 137 ? -12.667 -23.834 -3.810 1.00 55.94 137 GLU A N 1
ATOM 1114 C CA . GLU A 1 137 ? -11.435 -23.636 -4.593 1.00 55.94 137 GLU A CA 1
ATOM 1115 C C . GLU A 1 137 ? -11.674 -23.324 -6.080 1.00 55.94 137 GLU A C 1
ATOM 1117 O O . GLU A 1 137 ? -10.838 -22.701 -6.733 1.00 55.94 137 GLU A O 1
ATOM 1122 N N . LYS A 1 138 ? -12.836 -23.715 -6.608 1.00 65.00 138 LYS A N 1
ATOM 1123 C CA . LYS A 1 138 ? -13.262 -23.403 -7.971 1.00 65.00 138 LYS A CA 1
ATOM 1124 C C . LYS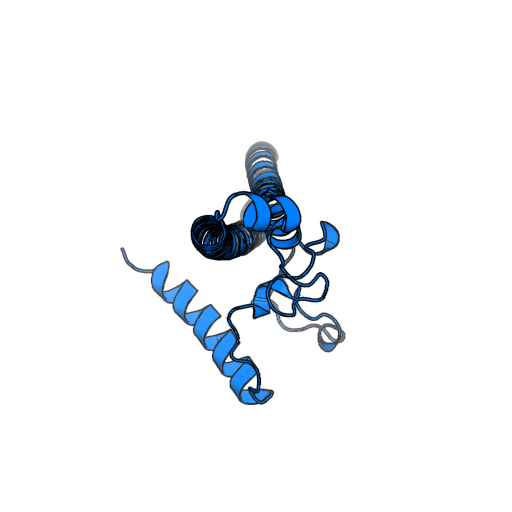 A 1 138 ? -13.783 -21.968 -8.088 1.00 65.00 138 LYS A C 1
ATOM 1126 O O . LYS A 1 138 ? -13.278 -21.217 -8.914 1.00 65.00 138 LYS A O 1
ATOM 1131 N N . GLU A 1 139 ? -14.709 -21.572 -7.220 1.00 59.03 139 GLU A N 1
ATOM 1132 C CA . GLU A 1 139 ? -15.288 -20.218 -7.200 1.00 59.03 139 GLU A CA 1
ATOM 1133 C C . GLU A 1 139 ? -14.230 -19.156 -6.871 1.00 59.03 139 GLU A C 1
ATOM 1135 O O . GLU A 1 139 ? -14.216 -18.056 -7.411 1.00 59.03 139 GLU A O 1
ATOM 1140 N N . LYS A 1 140 ? -13.274 -19.533 -6.023 1.00 60.28 140 LYS A N 1
ATOM 1141 C CA . LYS A 1 140 ? -12.050 -18.794 -5.736 1.00 60.28 140 LYS A CA 1
ATOM 1142 C C . LYS A 1 140 ? -11.265 -18.445 -7.006 1.00 60.28 140 LYS A C 1
ATOM 1144 O O . LYS A 1 140 ? -10.892 -17.287 -7.177 1.00 60.28 140 LYS A O 1
ATOM 1149 N N . ARG A 1 141 ? -11.029 -19.426 -7.885 1.00 56.31 141 ARG A N 1
ATOM 1150 C CA . ARG A 1 141 ? -10.322 -19.224 -9.161 1.00 56.31 141 ARG A CA 1
ATOM 1151 C C . ARG A 1 141 ? -11.154 -18.423 -10.151 1.00 56.31 141 ARG A C 1
ATOM 1153 O O . ARG A 1 141 ? -10.594 -17.598 -10.856 1.00 56.31 141 ARG A O 1
ATOM 1160 N N . GLU A 1 142 ? -12.461 -18.659 -10.206 1.00 62.16 142 GLU A N 1
ATOM 1161 C CA . GLU A 1 142 ? -13.376 -17.908 -11.075 1.00 62.16 142 GLU A CA 1
ATOM 1162 C C . GLU A 1 142 ? -13.403 -16.422 -10.696 1.00 62.16 142 GLU A C 1
ATOM 1164 O O . GLU A 1 142 ? -13.250 -15.583 -11.576 1.00 62.16 142 GLU A O 1
ATOM 1169 N N . TRP A 1 143 ? -13.452 -16.093 -9.402 1.00 59.72 143 TRP A N 1
ATOM 1170 C CA . TRP A 1 143 ? -13.367 -14.713 -8.910 1.00 59.72 143 TRP A CA 1
ATOM 1171 C C . TRP A 1 143 ? -12.010 -14.058 -9.211 1.00 59.72 143 TRP A C 1
ATOM 1173 O O . TRP A 1 143 ? -11.949 -12.893 -9.610 1.00 59.72 143 TRP A O 1
ATOM 1183 N N . ASP A 1 144 ? -10.911 -14.808 -9.062 1.00 58.06 144 ASP A N 1
ATOM 1184 C CA . ASP A 1 144 ? -9.570 -14.321 -9.406 1.00 58.06 144 ASP A CA 1
ATOM 1185 C C . ASP A 1 144 ? -9.461 -14.050 -10.921 1.00 58.06 144 ASP A C 1
ATOM 1187 O O . ASP A 1 144 ? -8.918 -13.020 -11.327 1.00 58.06 144 ASP A O 1
ATOM 1191 N N . ILE A 1 145 ? -10.018 -14.930 -11.764 1.00 59.91 145 ILE A N 1
ATOM 1192 C CA . ILE A 1 145 ? -10.076 -14.762 -13.226 1.00 59.91 145 ILE A CA 1
ATOM 1193 C C . ILE A 1 145 ? -10.956 -13.568 -13.598 1.00 59.91 145 ILE A C 1
ATOM 1195 O O . ILE A 1 145 ? -10.537 -12.759 -14.421 1.00 59.91 145 ILE A O 1
ATOM 1199 N N . GLU A 1 146 ? -12.132 -13.421 -12.986 1.00 56.44 146 GLU A N 1
ATOM 1200 C CA . GLU A 1 146 ? -13.074 -12.334 -13.260 1.00 56.44 146 GLU A CA 1
ATOM 1201 C C . GLU A 1 146 ? -12.481 -10.975 -12.873 1.00 56.44 146 GLU A C 1
ATOM 1203 O O . GLU A 1 146 ? -12.522 -10.043 -13.676 1.00 56.44 146 GLU A O 1
ATOM 1208 N N . ARG A 1 147 ? -11.829 -10.846 -11.708 1.00 53.69 147 ARG A N 1
ATOM 1209 C CA . ARG A 1 147 ? -11.114 -9.603 -11.359 1.00 53.69 147 ARG A CA 1
ATOM 1210 C C . ARG A 1 147 ? -9.945 -9.330 -12.289 1.00 53.69 147 ARG A C 1
ATOM 1212 O O . ARG A 1 147 ? -9.737 -8.183 -12.675 1.00 53.69 147 ARG A O 1
ATOM 1219 N N . THR A 1 148 ? -9.209 -10.368 -12.675 1.00 52.00 148 THR A N 1
ATOM 1220 C CA . THR A 1 148 ? -8.110 -10.211 -13.628 1.00 52.00 148 THR A CA 1
ATOM 1221 C C . THR A 1 148 ? -8.648 -9.765 -14.992 1.00 52.00 148 THR A C 1
ATOM 1223 O O . THR A 1 148 ? -8.095 -8.837 -15.567 1.00 52.00 148 THR A O 1
ATOM 1226 N N . GLN A 1 149 ? -9.757 -10.325 -15.490 1.00 48.59 149 GLN A N 1
ATOM 1227 C CA . GLN A 1 149 ? -10.389 -9.938 -16.760 1.00 48.59 149 GLN A CA 1
ATOM 1228 C C . GLN A 1 149 ? -11.024 -8.545 -16.722 1.00 48.59 149 GLN A C 1
ATOM 1230 O O . GLN A 1 149 ? -10.818 -7.766 -17.648 1.00 48.59 149 GLN A O 1
ATOM 1235 N N . THR A 1 150 ? -11.753 -8.197 -15.659 1.00 44.69 150 THR A N 1
ATOM 1236 C CA . THR A 1 150 ? -12.419 -6.887 -15.531 1.00 44.69 150 THR A CA 1
ATOM 1237 C C . THR A 1 150 ? -11.404 -5.739 -15.533 1.00 44.69 150 THR A C 1
ATOM 1239 O O . THR A 1 150 ? -11.686 -4.663 -16.064 1.00 44.69 150 THR A O 1
ATOM 1242 N N . ASP A 1 151 ? -10.199 -5.979 -15.007 1.00 42.66 151 ASP A N 1
ATOM 1243 C CA . ASP A 1 151 ? -9.111 -5.000 -15.034 1.00 42.66 151 ASP A CA 1
ATOM 1244 C C . ASP A 1 151 ? -8.483 -4.838 -16.435 1.00 42.66 151 ASP A C 1
ATOM 1246 O O . ASP A 1 151 ? -8.109 -3.723 -16.790 1.00 42.66 151 ASP A O 1
ATOM 1250 N N . HIS A 1 152 ? -8.420 -5.896 -17.259 1.00 39.59 152 HIS A N 1
ATOM 1251 C CA . HIS A 1 152 ? -7.948 -5.799 -18.656 1.00 39.59 152 HIS A CA 1
ATOM 1252 C C . HIS A 1 152 ? -8.989 -5.129 -19.569 1.00 39.59 152 HIS A C 1
ATOM 1254 O O . HIS A 1 152 ? -8.636 -4.400 -20.491 1.00 39.59 152 HIS A O 1
ATOM 1260 N N . SER A 1 153 ? -10.281 -5.302 -19.282 1.00 36.62 153 SER A N 1
ATOM 1261 C CA . SER A 1 153 ? -11.367 -4.677 -20.050 1.00 36.62 153 SER A CA 1
ATOM 1262 C C . SER A 1 153 ? -11.472 -3.159 -19.840 1.00 36.62 153 SER A C 1
ATOM 1264 O O . SER A 1 153 ? -12.051 -2.468 -20.676 1.00 36.62 153 SER A O 1
ATOM 1266 N N . LYS A 1 154 ? -10.923 -2.612 -18.743 1.00 38.78 154 LYS A N 1
ATOM 1267 C CA . LYS A 1 154 ? -10.872 -1.156 -18.499 1.00 38.78 154 LYS A CA 1
ATOM 1268 C C . LYS A 1 154 ? -9.647 -0.464 -19.104 1.00 38.78 154 LYS A C 1
ATOM 1270 O O . LYS A 1 154 ? -9.674 0.757 -19.219 1.00 38.78 154 LYS A O 1
ATOM 1275 N N . SER A 1 155 ? -8.608 -1.202 -19.503 1.00 38.59 155 SER A N 1
ATOM 1276 C CA . SER A 1 155 ? -7.445 -0.638 -20.208 1.00 38.59 155 SER A CA 1
ATOM 1277 C C . SER A 1 155 ? -7.625 -0.516 -21.727 1.00 38.59 155 SER A C 1
ATOM 1279 O O . SER A 1 155 ? -6.788 0.114 -22.361 1.00 38.59 155 SER A O 1
ATOM 1281 N N . ASP A 1 156 ? -8.714 -1.058 -22.289 1.00 34.59 156 ASP A N 1
ATOM 1282 C CA . ASP A 1 156 ? -8.997 -1.083 -23.737 1.00 34.59 156 ASP A CA 1
ATOM 1283 C C . ASP A 1 156 ? -10.185 -0.191 -24.167 1.00 34.59 156 ASP A C 1
ATOM 1285 O O . ASP A 1 156 ? -10.739 -0.367 -25.254 1.00 34.59 156 ASP A O 1
ATOM 1289 N N . MET A 1 157 ? -10.596 0.787 -23.351 1.00 29.59 157 MET A N 1
ATOM 1290 C CA . MET A 1 157 ? -11.549 1.812 -23.805 1.00 29.59 157 MET A CA 1
ATOM 1291 C C . MET A 1 157 ? -10.793 3.050 -24.332 1.00 29.59 157 MET A C 1
ATOM 1293 O O . MET A 1 157 ? -9.992 3.606 -23.579 1.00 29.59 157 MET A O 1
ATOM 1297 N N . PRO A 1 158 ? -11.011 3.440 -25.606 1.00 41.72 158 PRO A N 1
ATOM 1298 C CA . PRO A 1 158 ? -10.248 4.465 -26.328 1.00 41.72 158 PRO A CA 1
ATOM 1299 C C . PRO A 1 158 ? -10.458 5.899 -25.830 1.00 41.72 158 PRO A C 1
ATOM 1301 O O . PRO A 1 158 ? -11.535 6.194 -25.261 1.00 41.72 158 PRO A O 1
#

Sequence (158 aa):
FSQPFRTKYGLDHLGQIEYNLREGRAHDALDEVRTAIKIFNHNLDFKKTYVHGQGPNTRTQDFLRTLVNDKINGAEKYQTERKALLALGLPEDDPVLKDLRDNQLWAKDASKPARLGDSRKEDPWFWHVGRPSGLTEKEKREWDIERTQTDHSKSDMP

Foldseek 3Di:
DAPVVCVVVVVLVVLVVLLVVLVVQLLVLLVQLVVLQVVLVVLVVVCVPPPDDDPSNVVSVVVSVVSLVSNVVSLVSNVVSVVVNVRSPDDQVDLQSHRDDPVLSHADDPVDPQDDPNVPDDHPSSVCNPPPPPDDPVVVVVVVVVVVVVVVVVVPDD

=== Feature glossary ===
The features interleaved in this record are:

— What the protein is —

Sequence gives the chain of amino acids in standard one-letter code (A=alanine, C=cysteine, …, Y=tyrosine), read N→C. It is the only feature that is directly encoded by the gene; all structural features are derived from the folded form of this sequence.

Database cross-references. InterPro integrates a dozen domain/family signature databases into unified entries with residue-range hits. GO terms attach function/process/location labels with evidence codes. CATH codes position the fold in a four-level structural taxonomy. Organism is the NCBI-taxonomy species name.

— Where its atoms are —

Atomic coordinates in PDBx/mmCIF format — the same representation the Protein Data Bank distributes. Each line of the _atom_site loop places one backbone atom in Cartesian space (units: ångströms, origin: arbitrary).

The six renders are orthographic views along the three Cartesian axes in both directions. Representation (cartoon, sticks, or surface) and color scheme (sequence-rainbow or by-chain) vary across proteins so the training set covers all the common visualization conventions.

— Local backbone conformation —

Eight-state secondary structure (DSSP): H is the canonical α-helix, G the tighter 3₁₀-helix, I the wider π-helix; E/B are β-structure, T and S are turns and bends, and '-' is everything else. DSSP derives these from the pattern of main-chain N–H···O=C hydrogen bonds, not from the sequence.

P-SEA three-state annotation labels each residue as helix, strand, or coil based purely on the geometry of the Cα trace. It serves as a fallback when the full backbone (and thus DSSP) is unavailable.

The φ/ψ torsion pair specifies the backbone conformation at each residue. φ rotates about the N–Cα bond, ψ about the Cα–C bond. Steric clashes forbid most of the (φ, ψ) plane — the allowed regions (α-helix basin, β-sheet basin, left-handed helix) are the Ramachandran-allowed regions.

— Global shape and packing —

The geometric summary reports three shape descriptors. Rg (radius of gyration) measures how spread out the Cα atoms are about their centre of mass; compact globular proteins have small Rg, elongated or unfolded ones large. Cα contacts (<8 Å, |i−j|>4) count long-range residue pairs in spatial proximity — high for tightly packed folds, near zero for rods or random coil. The bounding-box extents give the protein's footprint along x, y, z in Å.

Solvent-accessible surface area (SASA) is the area in Å² traced out by the centre of a 1.4 Å probe sphere (a water molecule) rolled over the protein's van der Waals surface (Shrake–Rupley / Lee–Richards construction). Buried residues have near-zero SASA; fully exposed residues can exceed 200 Å². The total SASA scales roughly with the number of surface residues.

The contact map is a binary N×N matrix image: pixel (i, j) is dark where Cα_i and Cα_j are within 8 Å and |i−j|>4. Because the |i−j|>4 filter removes local helical contacts, off-diagonal stripes parallel to the main diagonal indicate parallel β-sheets; stripes perpendicular to it indicate antiparallel β-sheets. The Ramachandran plot scatters every residue's (φ, ψ) pair against the sterically allowed regions. The PAE heatmap renders the predicted-aligned-error matrix.

— Structural neighborhood —

3Di is Foldseek's structural alphabet. Each residue is assigned one of twenty discrete states based on how its Cα sits relative to its spatial (not sequential) neighbors. Aligning 3Di strings finds structural homologs roughly as well as full 3D superposition, but orders of magnitude faster.

Nearest PDB neighbors are the top structural matches found by Foldseek when searching this structure against the entire Protein Data Bank. Each hit reports a TM-score (0 to 1; >0.5 almost always implies the same fold) and an E-value. These are *structural* homologs — they may share no detectable sequence similarity.

— Confidence and disorder —

For AlphaFold models, the B-factor field carries pLDDT — the model's own estimate of local accuracy on a 0–100 scale. Regions with pLDDT<50 should be treated as essentially unmodeled; they often correspond to intrinsically disordered segments.

Crystallographic B-factors measure how much each atom's electron density is smeared out, in Å². They rise in mobile loops and surface residues and fall in the buried interior. In AlphaFold models this column is repurposed to hold pLDDT instead.

Predicted aligned error is AlphaFold's pairwise confidence. Unlike pLDDT (per-residue), PAE is per-residue-pair and captures whether two parts of the structure are correctly placed relative to each other. Units are ångströms of expected positional error.